Protein AF-A0A423JJH4-F1 (afdb_monomer_lite)

Structure (mmCIF, N/CA/C/O backbone):
data_AF-A0A423JJH4-F1
#
_entry.id   AF-A0A423JJH4-F1
#
loop_
_atom_site.group_PDB
_atom_site.id
_atom_site.type_symbol
_atom_site.label_atom_id
_atom_site.label_alt_id
_atom_site.label_comp_id
_atom_site.label_asym_id
_atom_site.label_entity_id
_atom_site.label_seq_id
_atom_site.pdbx_PDB_ins_code
_atom_site.Cartn_x
_atom_site.Cartn_y
_atom_site.Cartn_z
_atom_site.occupancy
_atom_site.B_iso_or_equiv
_atom_site.auth_seq_id
_atom_site.auth_comp_id
_atom_site.auth_asym_id
_atom_site.auth_atom_id
_atom_site.pdbx_PDB_model_num
ATOM 1 N N . MET A 1 1 ? 31.098 -0.748 22.410 1.00 58.66 1 MET A N 1
ATOM 2 C CA . MET A 1 1 ? 29.631 -0.820 22.252 1.00 58.66 1 MET A CA 1
ATOM 3 C C . MET A 1 1 ? 29.060 -1.412 23.535 1.00 58.66 1 MET A C 1
ATOM 5 O O . MET A 1 1 ? 29.695 -2.309 24.080 1.00 58.66 1 MET A O 1
ATOM 9 N N . SER A 1 2 ? 27.970 -0.865 24.085 1.00 84.00 2 SER A N 1
ATOM 10 C CA . SER A 1 2 ? 27.329 -1.413 25.297 1.00 84.00 2 SER A CA 1
ATOM 11 C C . SER A 1 2 ? 26.452 -2.609 24.923 1.00 84.00 2 SER A C 1
ATOM 13 O O . SER A 1 2 ? 25.753 -2.537 23.914 1.00 84.00 2 SER A O 1
ATOM 15 N N . LYS A 1 3 ? 26.434 -3.668 25.746 1.00 81.19 3 LYS A N 1
ATOM 16 C CA . LYS A 1 3 ? 25.540 -4.827 25.551 1.00 81.19 3 LYS A CA 1
ATOM 17 C C . LYS A 1 3 ? 24.064 -4.418 25.471 1.00 81.19 3 LYS A C 1
ATOM 19 O O . LYS A 1 3 ? 23.314 -5.012 24.706 1.00 81.19 3 LYS A O 1
ATOM 24 N N . ASP A 1 4 ? 23.677 -3.364 26.186 1.00 87.50 4 ASP A N 1
ATOM 25 C CA . ASP A 1 4 ? 22.302 -2.856 26.184 1.00 87.50 4 ASP A CA 1
ATOM 26 C C . ASP A 1 4 ? 21.927 -2.200 24.844 1.00 87.50 4 ASP A C 1
ATOM 28 O O . ASP A 1 4 ? 20.787 -2.296 24.395 1.00 87.50 4 ASP A O 1
ATOM 32 N N . ALA A 1 5 ? 22.893 -1.562 24.170 1.00 87.25 5 ALA A N 1
ATOM 33 C CA . ALA A 1 5 ? 22.677 -0.947 22.860 1.00 87.25 5 ALA A CA 1
ATOM 34 C C . ALA A 1 5 ? 22.497 -2.016 21.772 1.00 87.25 5 ALA A C 1
ATOM 36 O O . ALA A 1 5 ? 21.578 -1.923 20.964 1.00 87.25 5 ALA A O 1
ATOM 37 N N . GLU A 1 6 ? 23.313 -3.073 21.808 1.00 87.94 6 GLU A N 1
ATOM 38 C CA . GLU A 1 6 ? 23.193 -4.211 20.888 1.00 87.94 6 GLU A CA 1
ATOM 39 C C . GLU A 1 6 ? 21.858 -4.954 21.077 1.00 87.94 6 GLU A C 1
ATOM 41 O O . GLU A 1 6 ? 21.197 -5.310 20.101 1.00 87.94 6 GLU A O 1
ATOM 46 N N . GLN A 1 7 ? 21.413 -5.142 22.326 1.00 89.31 7 GLN A N 1
ATOM 47 C CA . GLN A 1 7 ? 20.106 -5.736 22.626 1.00 89.31 7 GLN A CA 1
ATOM 48 C C . GLN A 1 7 ? 18.944 -4.865 22.131 1.00 89.31 7 GLN A C 1
ATOM 50 O O . GLN A 1 7 ? 17.984 -5.384 21.557 1.00 89.31 7 GLN A O 1
ATOM 55 N N . LEU A 1 8 ? 19.028 -3.544 22.306 1.00 90.50 8 LEU A N 1
ATOM 56 C CA . LEU A 1 8 ? 18.008 -2.619 21.819 1.00 90.50 8 LEU A CA 1
ATOM 57 C C . LEU A 1 8 ? 17.917 -2.629 20.285 1.00 90.50 8 LEU A C 1
ATOM 59 O O . LEU A 1 8 ? 16.817 -2.698 19.737 1.00 90.50 8 LEU A O 1
ATOM 63 N N . GLU A 1 9 ? 19.052 -2.618 19.585 1.00 88.88 9 GLU A N 1
ATOM 64 C CA . GLU A 1 9 ? 19.099 -2.703 18.121 1.00 88.88 9 GLU A CA 1
ATOM 65 C C . GLU A 1 9 ? 18.473 -4.005 17.599 1.00 88.88 9 GLU A C 1
ATOM 67 O O . GLU A 1 9 ? 17.680 -3.976 16.652 1.00 88.88 9 GLU A O 1
ATOM 72 N N . GLN A 1 10 ? 18.751 -5.141 18.249 1.00 88.50 10 GLN A N 1
ATOM 73 C CA . GLN A 1 10 ? 18.148 -6.435 17.908 1.00 88.50 10 GLN A CA 1
ATOM 74 C C . GLN A 1 10 ? 16.629 -6.446 18.117 1.00 88.50 10 GLN A C 1
ATOM 76 O O . GLN A 1 10 ? 15.888 -6.959 17.269 1.00 88.50 10 GLN A O 1
ATOM 81 N N . LEU A 1 11 ? 16.143 -5.855 19.212 1.00 90.44 11 LEU A N 1
ATOM 82 C CA . LEU A 1 11 ? 14.710 -5.736 19.483 1.00 90.44 11 LEU A CA 1
ATOM 83 C C . LEU A 1 11 ? 14.011 -4.850 18.446 1.00 90.44 11 LEU A C 1
ATOM 85 O O . LEU A 1 11 ? 12.961 -5.232 17.927 1.00 90.44 11 LEU A O 1
ATOM 89 N N . ILE A 1 12 ? 14.605 -3.706 18.092 1.00 87.62 12 ILE A N 1
ATOM 90 C CA . ILE A 1 12 ? 14.072 -2.798 17.065 1.00 87.62 12 ILE A CA 1
ATOM 91 C C . ILE A 1 12 ? 14.023 -3.496 15.700 1.00 87.62 12 ILE A C 1
ATOM 93 O O . ILE A 1 12 ? 13.002 -3.436 15.008 1.00 87.62 12 ILE A O 1
ATOM 97 N N . ALA A 1 13 ? 15.093 -4.193 15.312 1.00 84.38 13 ALA A N 1
ATOM 98 C CA . ALA A 1 13 ? 15.147 -4.933 14.053 1.00 84.38 13 ALA A CA 1
ATOM 99 C C . ALA A 1 13 ? 14.087 -6.046 13.991 1.00 84.38 13 ALA A C 1
ATOM 101 O O . ALA A 1 13 ? 13.435 -6.228 12.956 1.00 84.38 13 ALA A O 1
ATOM 102 N N . SER A 1 14 ? 13.872 -6.748 15.106 1.00 87.56 14 SER A N 1
ATOM 103 C CA . SER A 1 14 ? 12.866 -7.810 15.217 1.00 87.56 14 SER A CA 1
ATOM 104 C C . SER A 1 14 ? 11.447 -7.256 15.088 1.00 87.56 14 SER A C 1
ATOM 106 O O . SER A 1 14 ? 10.668 -7.748 14.273 1.00 87.56 14 SER A O 1
ATOM 108 N N . GLN A 1 15 ? 11.128 -6.176 15.808 1.00 85.75 15 GLN A N 1
ATOM 109 C CA . GLN A 1 15 ? 9.816 -5.525 15.728 1.00 85.75 15 GLN A CA 1
ATOM 110 C C . GLN A 1 15 ? 9.532 -4.963 14.333 1.00 85.75 15 GLN A C 1
ATOM 112 O O . GLN A 1 15 ? 8.428 -5.123 13.814 1.00 85.75 15 GLN A O 1
ATOM 117 N N . ARG A 1 16 ? 10.535 -4.353 13.686 1.00 83.25 16 ARG A N 1
ATOM 118 C CA . ARG A 1 16 ? 10.408 -3.870 12.305 1.00 83.25 16 ARG A CA 1
ATOM 119 C C . ARG A 1 16 ? 10.083 -5.013 11.345 1.00 83.25 16 ARG A C 1
ATOM 121 O O . ARG A 1 16 ? 9.206 -4.868 10.501 1.00 83.25 16 ARG A O 1
ATOM 128 N N . THR A 1 17 ? 10.768 -6.145 11.494 1.00 87.75 17 THR A N 1
ATOM 129 C CA . THR A 1 17 ? 10.546 -7.333 10.657 1.00 87.75 17 THR A CA 1
ATOM 130 C C . THR A 1 17 ? 9.131 -7.882 10.833 1.00 87.75 17 THR A C 1
ATOM 132 O O . THR A 1 17 ? 8.473 -8.209 9.846 1.00 87.75 17 THR A O 1
ATOM 135 N N . GLU A 1 18 ? 8.640 -7.934 12.072 1.00 90.38 18 GLU A N 1
ATOM 136 C CA . GLU A 1 18 ? 7.286 -8.406 12.370 1.00 90.38 18 GLU A CA 1
ATOM 137 C C . GLU A 1 18 ? 6.207 -7.475 11.803 1.00 90.38 18 GLU A C 1
ATOM 139 O O . GLU A 1 18 ? 5.262 -7.937 11.161 1.00 90.38 18 GLU A O 1
ATOM 144 N N . ALA A 1 19 ? 6.379 -6.159 11.958 1.00 88.81 19 ALA A N 1
ATOM 145 C CA . ALA A 1 19 ? 5.460 -5.170 11.401 1.00 88.81 19 ALA A CA 1
ATOM 146 C C . ALA A 1 19 ? 5.381 -5.267 9.870 1.00 88.81 19 ALA A C 1
ATOM 148 O O . ALA A 1 19 ? 4.288 -5.271 9.303 1.00 88.81 19 ALA A O 1
ATOM 149 N N . THR A 1 20 ? 6.526 -5.407 9.194 1.00 91.62 20 THR A N 1
ATOM 150 C CA . THR A 1 20 ? 6.572 -5.596 7.739 1.00 91.62 20 THR A CA 1
ATOM 151 C C . THR A 1 20 ? 5.889 -6.900 7.329 1.00 91.62 20 THR A C 1
ATOM 153 O O . THR A 1 20 ? 5.081 -6.899 6.402 1.00 91.62 20 THR A O 1
ATOM 156 N N . ARG A 1 21 ? 6.140 -8.011 8.034 1.00 93.12 21 ARG A N 1
ATOM 157 C CA . ARG A 1 21 ? 5.485 -9.300 7.759 1.00 93.12 21 ARG A CA 1
ATOM 158 C C . ARG A 1 21 ? 3.964 -9.204 7.889 1.00 93.12 21 ARG A C 1
ATOM 160 O O . ARG A 1 21 ? 3.253 -9.631 6.983 1.00 93.12 21 ARG A O 1
ATOM 167 N N . SER A 1 22 ? 3.479 -8.613 8.980 1.00 93.38 22 SER A N 1
ATOM 168 C CA . SER A 1 22 ? 2.048 -8.395 9.220 1.00 93.38 22 SER A CA 1
ATOM 169 C C . SER A 1 22 ? 1.415 -7.520 8.138 1.00 93.38 22 SER A C 1
ATOM 171 O O . SER A 1 22 ? 0.327 -7.824 7.648 1.00 93.38 22 SER A O 1
ATOM 173 N N . ALA A 1 23 ? 2.121 -6.474 7.702 1.00 95.38 23 ALA A N 1
ATOM 174 C CA . ALA A 1 23 ? 1.657 -5.609 6.630 1.00 95.38 23 ALA A CA 1
ATOM 175 C C . ALA A 1 23 ? 1.465 -6.376 5.314 1.00 95.38 23 ALA A C 1
ATOM 177 O O . ALA A 1 23 ? 0.376 -6.343 4.741 1.00 95.38 23 ALA A O 1
ATOM 178 N N . TRP A 1 24 ? 2.467 -7.146 4.885 1.00 96.94 24 TRP A N 1
ATOM 179 C CA . TRP A 1 24 ? 2.383 -7.974 3.677 1.00 96.94 24 TRP A CA 1
ATOM 180 C C . TRP A 1 24 ? 1.300 -9.055 3.750 1.00 96.94 24 TRP A C 1
ATOM 182 O O . TRP A 1 24 ? 0.614 -9.311 2.755 1.00 96.94 24 TRP A O 1
ATOM 192 N N . ALA A 1 25 ? 1.124 -9.670 4.922 1.00 96.19 25 ALA A N 1
ATOM 193 C CA . ALA A 1 25 ? 0.088 -10.671 5.154 1.00 96.19 25 ALA A CA 1
ATOM 194 C C . ALA A 1 25 ? -1.328 -10.079 5.068 1.00 96.19 25 ALA A C 1
ATOM 196 O O . ALA A 1 25 ? -2.247 -10.767 4.635 1.00 96.19 25 ALA A O 1
ATOM 197 N N . SER A 1 26 ? -1.500 -8.802 5.428 1.00 94.69 26 SER A N 1
ATOM 198 C CA . SER A 1 26 ? -2.803 -8.122 5.392 1.00 94.69 26 SER A CA 1
ATOM 199 C C . SER A 1 26 ? -3.264 -7.687 3.996 1.00 94.69 26 SER A C 1
ATOM 201 O O . SER A 1 26 ? -4.428 -7.329 3.829 1.00 94.69 26 SER A O 1
ATOM 203 N N . LEU A 1 27 ? -2.376 -7.705 2.995 1.00 96.75 27 LEU A N 1
ATOM 204 C CA . LEU A 1 27 ? -2.729 -7.330 1.627 1.00 96.75 27 LEU A CA 1
ATOM 205 C C . LEU A 1 27 ? -3.490 -8.465 0.921 1.00 96.75 27 LEU A C 1
ATOM 207 O O . LEU A 1 27 ? -3.008 -9.603 0.949 1.00 96.75 27 LEU A O 1
ATOM 211 N N . PRO A 1 28 ? -4.607 -8.161 0.233 1.00 97.00 28 PRO A N 1
ATOM 212 C CA . PRO A 1 28 ? -5.205 -9.046 -0.765 1.00 97.00 28 PRO A CA 1
ATOM 213 C C . PRO A 1 28 ? -4.190 -9.462 -1.839 1.00 97.00 28 PRO A C 1
ATOM 215 O O . PRO A 1 28 ? -3.259 -8.709 -2.127 1.00 97.00 28 PRO A O 1
ATOM 218 N N . ASP A 1 29 ? -4.351 -10.646 -2.436 1.00 97.38 29 ASP A N 1
ATOM 219 C CA . ASP A 1 29 ? -3.347 -11.212 -3.352 1.00 97.38 29 ASP A CA 1
ATOM 220 C C . ASP A 1 29 ? -3.129 -10.368 -4.620 1.00 97.38 29 ASP A C 1
ATOM 222 O O . ASP A 1 29 ? -1.994 -10.222 -5.074 1.00 97.38 29 ASP A O 1
ATOM 226 N N . ASP A 1 30 ? -4.188 -9.762 -5.159 1.00 95.75 30 ASP A N 1
ATOM 227 C CA . ASP A 1 30 ? -4.130 -8.847 -6.302 1.00 95.75 30 ASP A CA 1
ATOM 228 C C . ASP A 1 30 ? -3.332 -7.577 -5.969 1.00 95.75 30 ASP A C 1
ATOM 230 O O . ASP A 1 30 ? -2.407 -7.206 -6.694 1.00 95.75 30 ASP A O 1
ATOM 234 N N . VAL A 1 31 ? -3.613 -6.957 -4.822 1.00 98.00 31 VAL A N 1
ATOM 235 C CA . VAL A 1 31 ? -2.864 -5.798 -4.317 1.00 98.00 31 VAL A CA 1
ATOM 236 C C . VAL A 1 31 ? -1.413 -6.182 -4.036 1.00 98.00 31 VAL A C 1
ATOM 238 O O . VAL A 1 31 ? -0.494 -5.469 -4.435 1.00 98.00 31 VAL A O 1
ATOM 241 N N . ARG A 1 32 ? -1.186 -7.328 -3.386 1.00 97.94 32 ARG A N 1
ATOM 242 C CA . ARG A 1 32 ? 0.150 -7.835 -3.061 1.00 97.94 32 ARG A CA 1
ATOM 243 C C . ARG A 1 32 ? 0.995 -7.999 -4.323 1.00 97.94 32 ARG A C 1
ATOM 245 O O . ARG A 1 32 ? 2.139 -7.550 -4.325 1.00 97.94 32 ARG A O 1
ATOM 252 N N . ALA A 1 33 ? 0.440 -8.586 -5.383 1.00 97.44 33 ALA A N 1
ATOM 253 C CA . ALA A 1 33 ? 1.137 -8.770 -6.652 1.00 97.44 33 ALA A CA 1
ATOM 254 C C . ALA A 1 33 ? 1.552 -7.431 -7.287 1.00 97.44 33 ALA A C 1
ATOM 256 O O . ALA A 1 33 ? 2.660 -7.312 -7.810 1.00 97.44 33 ALA A O 1
ATOM 257 N N . LEU A 1 34 ? 0.706 -6.400 -7.199 1.00 97.56 34 LEU A N 1
ATOM 258 C CA . LEU A 1 34 ? 1.046 -5.060 -7.686 1.00 97.56 34 LEU A CA 1
ATOM 259 C C . LEU A 1 34 ? 2.141 -4.399 -6.842 1.00 97.56 34 LEU A C 1
ATOM 261 O O . LEU A 1 34 ? 3.095 -3.859 -7.394 1.00 97.56 34 LEU A O 1
ATOM 265 N N . VAL A 1 35 ? 2.054 -4.487 -5.512 1.00 97.38 35 VAL A N 1
ATOM 266 C CA . VAL A 1 35 ? 3.076 -3.931 -4.609 1.00 97.38 35 VAL A CA 1
ATOM 267 C C . VAL A 1 35 ? 4.427 -4.641 -4.791 1.00 97.38 35 VAL A C 1
ATOM 269 O O . VAL A 1 35 ? 5.469 -4.004 -4.683 1.00 97.38 35 VAL A O 1
ATOM 272 N N . GLN A 1 36 ? 4.439 -5.934 -5.134 1.00 96.88 36 GLN A N 1
ATOM 273 C CA . GLN A 1 36 ? 5.663 -6.693 -5.436 1.00 96.88 36 GLN A CA 1
ATOM 274 C C . GLN A 1 36 ? 6.383 -6.251 -6.718 1.00 96.88 36 GLN A C 1
ATOM 276 O O . GLN A 1 36 ? 7.571 -6.534 -6.857 1.00 96.88 36 GLN A O 1
ATOM 281 N N . ARG A 1 37 ? 5.704 -5.560 -7.645 1.00 95.19 37 ARG A N 1
ATOM 282 C CA . ARG A 1 37 ? 6.342 -4.988 -8.848 1.00 95.19 37 ARG A CA 1
ATOM 283 C C . ARG A 1 37 ? 7.207 -3.767 -8.525 1.00 95.19 37 ARG A C 1
ATOM 285 O O . ARG A 1 37 ? 8.033 -3.376 -9.344 1.00 95.19 37 ARG A O 1
ATOM 292 N N . LEU A 1 38 ? 7.013 -3.174 -7.348 1.00 95.88 38 LEU A N 1
ATOM 293 C CA . LEU A 1 38 ? 7.733 -1.988 -6.911 1.00 95.88 38 LEU A CA 1
ATOM 294 C C . LEU A 1 38 ? 9.157 -2.316 -6.460 1.00 95.88 38 LEU A C 1
ATOM 296 O O . LEU A 1 38 ? 9.477 -3.429 -6.040 1.00 95.88 38 LEU A O 1
ATOM 300 N N . SER A 1 39 ? 10.005 -1.293 -6.442 1.00 95.12 39 SER A N 1
ATOM 301 C CA . SER A 1 39 ? 11.296 -1.352 -5.760 1.00 95.12 39 SER A CA 1
ATOM 302 C C . SER A 1 39 ? 11.106 -1.727 -4.286 1.00 95.12 39 SER A C 1
ATOM 304 O O . SER A 1 39 ? 10.182 -1.245 -3.631 1.00 95.12 39 SER A O 1
ATOM 306 N N . ALA A 1 40 ? 12.006 -2.548 -3.730 1.00 91.62 40 ALA A N 1
ATOM 307 C CA . ALA A 1 40 ? 11.859 -3.112 -2.380 1.00 91.62 40 ALA A CA 1
ATOM 308 C C . ALA A 1 40 ? 11.533 -2.054 -1.308 1.00 91.62 40 ALA A C 1
ATOM 310 O O . ALA A 1 40 ? 10.620 -2.226 -0.503 1.00 91.62 40 ALA A O 1
ATOM 311 N N . ARG A 1 41 ? 12.215 -0.901 -1.357 1.00 90.06 41 ARG A N 1
ATOM 312 C CA . ARG A 1 41 ? 11.973 0.216 -0.433 1.00 90.06 41 ARG A CA 1
ATOM 313 C C . ARG A 1 41 ? 10.563 0.799 -0.568 1.00 90.06 41 ARG A C 1
ATOM 315 O O . ARG A 1 41 ? 9.952 1.151 0.443 1.00 90.06 41 ARG A O 1
ATOM 322 N N . CYS A 1 42 ? 10.063 0.941 -1.794 1.00 94.31 42 CYS A N 1
ATOM 323 C CA . CYS A 1 42 ? 8.723 1.460 -2.054 1.00 94.31 42 CYS A CA 1
ATOM 324 C C . CYS A 1 42 ? 7.657 0.426 -1.681 1.00 94.31 42 CYS A C 1
ATOM 326 O O . CYS A 1 42 ? 6.684 0.779 -1.021 1.00 94.31 42 CYS A O 1
ATOM 328 N N . ALA A 1 43 ? 7.886 -0.844 -2.022 1.00 96.19 43 ALA A N 1
ATOM 329 C CA . ALA A 1 43 ? 7.017 -1.965 -1.695 1.00 96.19 43 ALA A CA 1
ATOM 330 C C . ALA A 1 43 ? 6.786 -2.087 -0.180 1.00 96.19 43 ALA A C 1
ATOM 332 O O . ALA A 1 43 ? 5.645 -2.087 0.276 1.00 96.19 43 ALA A O 1
ATOM 333 N N . GLU A 1 44 ? 7.862 -2.113 0.615 1.00 95.50 44 GLU A N 1
ATOM 334 C CA . GLU A 1 44 ? 7.772 -2.195 2.078 1.00 95.50 44 GLU A CA 1
ATOM 335 C C . GLU A 1 44 ? 7.057 -0.984 2.682 1.00 95.50 44 GLU A C 1
ATOM 337 O O . GLU A 1 44 ? 6.189 -1.135 3.544 1.00 95.50 44 GLU A O 1
ATOM 342 N N . SER A 1 45 ? 7.398 0.221 2.219 1.00 95.12 45 SER A N 1
ATOM 343 C CA . SER A 1 45 ? 6.808 1.454 2.747 1.00 95.12 45 SER A CA 1
ATOM 344 C C . SER A 1 45 ? 5.318 1.553 2.414 1.00 95.12 45 SER A C 1
ATOM 346 O O . SER A 1 45 ? 4.521 1.907 3.282 1.00 95.12 45 SER A O 1
ATOM 348 N N . LEU A 1 46 ? 4.929 1.194 1.187 1.00 97.44 46 LEU A N 1
ATOM 349 C CA . LEU A 1 46 ? 3.532 1.180 0.766 1.00 97.44 46 LEU A CA 1
ATOM 350 C C . LEU A 1 46 ? 2.738 0.101 1.509 1.00 97.44 46 LEU A C 1
ATOM 352 O O . LEU A 1 46 ? 1.660 0.399 2.014 1.00 97.44 46 LEU A O 1
ATOM 356 N N . ALA A 1 47 ? 3.273 -1.117 1.648 1.00 97.81 47 ALA A N 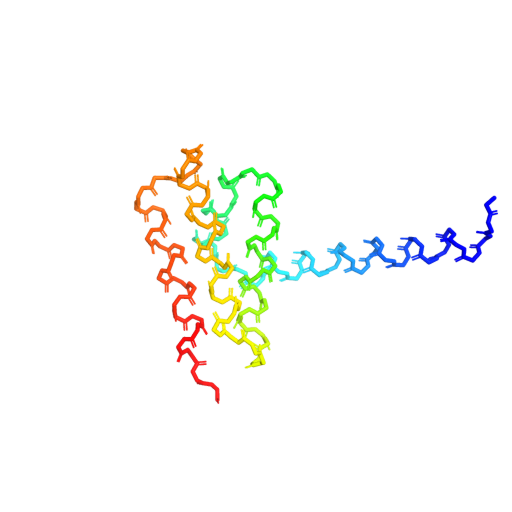1
ATOM 357 C CA . ALA A 1 47 ? 2.625 -2.177 2.419 1.00 97.81 47 ALA A CA 1
ATOM 358 C C . ALA A 1 47 ? 2.358 -1.735 3.868 1.00 97.81 47 ALA A C 1
ATOM 360 O O . ALA A 1 47 ? 1.253 -1.923 4.379 1.00 97.81 47 ALA A O 1
ATOM 361 N N . LEU A 1 48 ? 3.337 -1.093 4.515 1.00 96.38 48 LEU A N 1
ATOM 362 C CA . LEU A 1 48 ? 3.190 -0.570 5.875 1.00 96.38 48 LEU A CA 1
ATOM 363 C C . LEU A 1 48 ? 2.121 0.524 5.975 1.00 96.38 48 LEU A C 1
ATOM 365 O O . LEU A 1 48 ? 1.333 0.509 6.920 1.00 96.38 48 LEU A O 1
ATOM 369 N N . GLU A 1 49 ? 2.077 1.478 5.043 1.00 96.88 49 GLU A N 1
ATOM 370 C CA . GLU A 1 49 ? 1.055 2.530 5.085 1.00 96.88 49 GLU A CA 1
ATOM 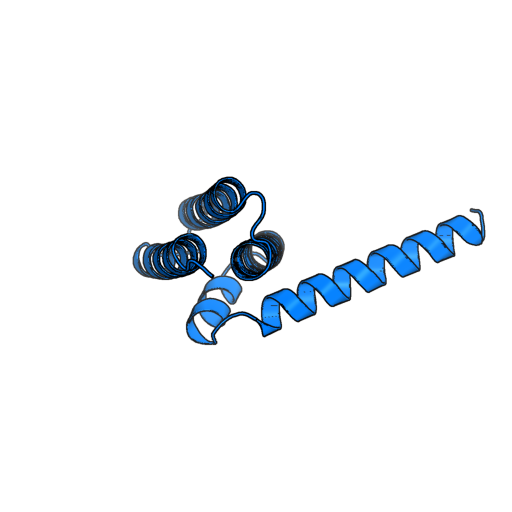371 C C . GLU A 1 49 ? -0.344 2.009 4.749 1.00 96.88 49 GLU A C 1
ATOM 373 O O . GLU A 1 49 ? -1.292 2.428 5.405 1.00 96.88 49 GLU A O 1
ATOM 378 N N . LEU A 1 50 ? -0.481 1.050 3.828 1.00 96.56 50 LEU A N 1
ATOM 379 C CA . LEU A 1 50 ? -1.755 0.373 3.559 1.00 96.56 50 LEU A CA 1
ATOM 380 C C . LEU A 1 50 ? -2.246 -0.398 4.786 1.00 96.56 50 LEU A C 1
ATOM 382 O O . LEU A 1 50 ? -3.418 -0.309 5.146 1.00 96.56 50 LEU A O 1
ATOM 386 N N . HIS A 1 51 ? -1.346 -1.111 5.465 1.00 95.88 51 HIS A N 1
ATOM 387 C CA . HIS A 1 51 ? -1.674 -1.805 6.705 1.00 95.88 51 HIS A CA 1
ATOM 388 C C . HIS A 1 51 ? -2.148 -0.828 7.782 1.00 95.88 51 HIS A C 1
ATOM 390 O O . HIS A 1 51 ? -3.195 -1.044 8.383 1.00 95.88 51 HIS A O 1
ATOM 396 N N . ARG A 1 52 ? -1.418 0.274 7.991 1.00 93.69 52 ARG A N 1
ATOM 397 C CA . ARG A 1 52 ? -1.811 1.314 8.952 1.00 93.69 52 ARG A CA 1
ATOM 398 C C . ARG A 1 52 ? -3.121 1.981 8.565 1.00 93.69 52 ARG A C 1
ATOM 400 O O . ARG A 1 52 ? -3.945 2.198 9.431 1.00 93.69 52 ARG A O 1
ATOM 407 N N . LEU A 1 53 ? -3.360 2.257 7.287 1.00 94.56 53 LEU A N 1
ATOM 408 C CA . LEU A 1 53 ? -4.638 2.805 6.833 1.00 94.56 53 LEU A CA 1
ATOM 409 C C . LEU A 1 53 ? -5.809 1.848 7.125 1.00 94.56 53 LEU A C 1
ATOM 411 O O . LEU A 1 53 ? -6.918 2.297 7.417 1.00 94.56 53 LEU A O 1
ATOM 415 N N . ALA A 1 54 ? -5.559 0.536 7.074 1.00 92.88 54 ALA A N 1
ATOM 416 C CA . ALA A 1 54 ? -6.548 -0.495 7.372 1.00 92.88 54 ALA A CA 1
ATOM 417 C C . ALA A 1 54 ? -6.784 -0.725 8.878 1.00 92.88 54 ALA A C 1
ATOM 419 O O . ALA A 1 54 ? -7.880 -1.148 9.256 1.00 92.88 54 ALA A O 1
ATOM 420 N N . THR A 1 55 ? -5.776 -0.504 9.728 1.00 90.56 55 THR A N 1
ATOM 421 C CA . THR A 1 55 ? -5.814 -0.874 11.157 1.00 90.56 55 THR A CA 1
ATOM 422 C C . THR A 1 55 ? -5.839 0.307 12.121 1.00 90.56 55 THR A C 1
ATOM 424 O O . THR A 1 55 ? -6.409 0.174 13.202 1.00 90.56 55 THR A O 1
ATOM 427 N N . ASP A 1 56 ? -5.270 1.446 11.740 1.00 84.69 56 ASP A N 1
ATOM 428 C CA . ASP A 1 56 ? -5.206 2.668 12.534 1.00 84.69 56 ASP A CA 1
ATOM 429 C C . ASP A 1 56 ? -6.331 3.620 12.115 1.00 84.69 56 ASP A C 1
ATOM 431 O O . ASP A 1 56 ? -6.421 4.075 10.969 1.00 84.69 56 ASP A O 1
ATOM 435 N N . THR A 1 57 ? -7.242 3.888 13.045 1.00 77.38 57 THR A N 1
ATOM 436 C CA . THR A 1 57 ? -8.341 4.833 12.824 1.00 77.38 57 THR A CA 1
ATOM 437 C C . THR A 1 57 ? -7.903 6.280 13.014 1.00 77.38 57 THR A C 1
ATOM 439 O O . THR A 1 57 ? -8.574 7.187 12.516 1.00 77.38 57 THR A O 1
ATOM 442 N N . GLU A 1 58 ? -6.783 6.511 13.697 1.00 81.88 58 GLU A N 1
ATOM 443 C CA . GLU A 1 58 ? -6.202 7.833 13.860 1.00 81.88 58 GLU A CA 1
ATOM 444 C C . GLU A 1 58 ? -5.398 8.199 12.598 1.00 81.88 58 GLU A C 1
ATOM 446 O O . GLU A 1 58 ? -4.787 7.369 11.931 1.00 81.88 58 GLU A O 1
ATOM 451 N N . GLU A 1 59 ? -5.443 9.469 12.196 1.00 88.62 59 GLU A N 1
ATOM 452 C CA . GLU A 1 59 ? -4.709 9.981 11.028 1.00 88.62 59 GLU A CA 1
ATOM 453 C C . GLU A 1 59 ? -5.032 9.347 9.651 1.00 88.62 59 GLU A C 1
ATOM 455 O O . GLU A 1 59 ? -4.239 9.507 8.719 1.00 88.62 59 GLU A O 1
ATOM 460 N N . ARG A 1 60 ? -6.178 8.680 9.451 1.00 89.69 60 ARG A N 1
ATOM 461 C CA . ARG A 1 60 ? -6.526 8.009 8.171 1.00 89.69 60 ARG A CA 1
ATOM 462 C C . ARG A 1 60 ? -6.279 8.856 6.920 1.00 89.69 60 ARG A C 1
ATOM 464 O O . ARG A 1 60 ? -5.604 8.394 6.006 1.00 89.69 60 ARG A O 1
ATOM 471 N N . ALA A 1 61 ? -6.718 10.116 6.907 1.00 91.44 61 ALA A N 1
ATOM 472 C CA . ALA A 1 61 ? -6.484 11.027 5.781 1.00 91.44 61 ALA A CA 1
ATOM 473 C C . ALA A 1 61 ? -4.983 11.239 5.490 1.00 91.44 61 ALA A C 1
ATOM 475 O O . ALA A 1 61 ? -4.552 11.248 4.337 1.00 91.44 61 ALA A O 1
ATOM 476 N N . ARG A 1 62 ? -4.152 11.344 6.538 1.00 93.94 62 ARG A N 1
ATOM 477 C CA . ARG A 1 62 ? -2.690 11.452 6.410 1.00 93.94 62 ARG A CA 1
ATOM 478 C C . ARG A 1 62 ? -2.088 10.161 5.859 1.00 93.94 62 ARG A C 1
ATOM 480 O O . ARG A 1 62 ? -1.186 10.222 5.026 1.00 93.94 62 ARG A O 1
ATOM 487 N N . ARG A 1 63 ? -2.554 8.998 6.326 1.00 95.25 63 ARG A N 1
ATOM 488 C CA . ARG A 1 63 ? -2.090 7.678 5.860 1.00 95.25 63 ARG A CA 1
ATOM 489 C C . ARG A 1 63 ? -2.456 7.442 4.402 1.00 95.25 63 ARG A C 1
ATOM 491 O O . ARG A 1 63 ? -1.600 7.029 3.623 1.00 95.25 63 ARG A O 1
ATOM 498 N N . TYR A 1 64 ? -3.676 7.802 4.020 1.00 96.19 64 TYR A N 1
ATOM 499 C CA . TYR A 1 64 ? -4.124 7.793 2.635 1.00 96.19 64 TYR A CA 1
ATOM 500 C C . TYR A 1 64 ? -3.236 8.679 1.752 1.00 96.19 64 TYR A C 1
ATOM 502 O O . TYR A 1 64 ? -2.691 8.195 0.762 1.00 96.19 64 TYR A O 1
ATOM 510 N N . GLY A 1 65 ? -2.972 9.925 2.166 1.00 96.88 65 GLY A N 1
ATOM 511 C CA . GLY A 1 65 ? -2.076 10.825 1.433 1.00 96.88 65 GLY A CA 1
ATOM 512 C C . GLY A 1 65 ? -0.661 10.262 1.238 1.00 96.88 65 GLY A C 1
ATOM 513 O O . GLY A 1 65 ? -0.058 10.455 0.185 1.00 96.88 65 GLY A O 1
ATOM 514 N N . ARG A 1 66 ? -0.127 9.496 2.202 1.00 97.25 66 ARG A N 1
ATOM 515 C CA . ARG A 1 66 ? 1.150 8.785 2.001 1.00 97.25 66 ARG A CA 1
ATOM 516 C C . ARG A 1 66 ? 1.048 7.647 0.997 1.00 97.25 66 ARG A C 1
ATOM 518 O O . ARG A 1 66 ? 1.967 7.486 0.201 1.00 97.25 66 ARG A O 1
ATOM 525 N N . CYS A 1 67 ? -0.019 6.847 1.059 1.00 97.31 67 CYS A N 1
ATOM 526 C CA . CYS A 1 67 ? -0.241 5.766 0.098 1.00 97.31 67 CYS A CA 1
ATOM 527 C C . CYS A 1 67 ? -0.269 6.337 -1.321 1.00 97.31 67 CYS A C 1
ATOM 529 O O . CYS A 1 67 ? 0.470 5.865 -2.182 1.00 97.31 67 CYS A O 1
ATOM 531 N N . GLN A 1 68 ? -1.031 7.416 -1.520 1.00 97.88 68 GLN A N 1
ATOM 532 C CA . GLN A 1 68 ? -1.077 8.152 -2.777 1.00 97.88 68 GLN A CA 1
ATOM 533 C C . GLN A 1 68 ? 0.320 8.620 -3.208 1.00 97.88 68 GLN A C 1
ATOM 535 O O . GLN A 1 68 ? 0.744 8.308 -4.316 1.00 97.88 68 GLN A O 1
ATOM 540 N N . GLY A 1 69 ? 1.084 9.262 -2.318 1.00 96.88 69 GLY A N 1
ATOM 541 C CA . GLY A 1 69 ? 2.443 9.715 -2.632 1.00 96.88 69 GLY A CA 1
ATOM 542 C C . GLY A 1 69 ? 3.397 8.586 -3.049 1.00 96.88 69 GLY A C 1
ATOM 543 O O . GLY A 1 69 ? 4.194 8.765 -3.968 1.00 96.88 69 GLY A O 1
ATOM 544 N N . PHE A 1 70 ? 3.312 7.404 -2.427 1.00 97.19 70 PHE A N 1
ATOM 545 C CA . PHE A 1 70 ? 4.104 6.243 -2.851 1.00 97.19 70 PHE A CA 1
ATOM 546 C C . PHE A 1 70 ? 3.686 5.722 -4.228 1.00 97.19 70 PHE A C 1
ATOM 548 O O . PHE A 1 70 ? 4.558 5.417 -5.041 1.00 97.19 70 PHE A O 1
ATOM 555 N N . ILE A 1 71 ? 2.382 5.645 -4.499 1.00 97.62 71 ILE A N 1
ATOM 556 C CA . ILE A 1 71 ? 1.846 5.166 -5.781 1.00 97.62 71 ILE A CA 1
ATOM 557 C C . ILE A 1 71 ? 2.209 6.132 -6.916 1.00 97.62 71 ILE A C 1
ATOM 559 O O . ILE A 1 71 ? 2.680 5.703 -7.970 1.00 97.62 71 ILE A O 1
ATOM 563 N N . GLU A 1 72 ? 2.072 7.438 -6.692 1.00 96.31 72 GLU A N 1
ATOM 564 C CA . GLU A 1 72 ? 2.483 8.472 -7.646 1.00 96.31 72 GLU A CA 1
ATOM 565 C C . GLU A 1 72 ? 3.990 8.422 -7.898 1.00 96.31 72 GLU A C 1
ATOM 567 O O . GLU A 1 72 ? 4.437 8.448 -9.043 1.00 96.31 72 GLU A O 1
ATOM 572 N N . ALA A 1 73 ? 4.801 8.298 -6.845 1.00 95.06 73 ALA A N 1
ATOM 573 C CA . ALA A 1 73 ? 6.248 8.203 -6.993 1.00 95.06 73 ALA A CA 1
ATOM 574 C C . ALA A 1 73 ? 6.678 6.924 -7.731 1.00 95.06 73 ALA A C 1
ATOM 576 O O . ALA A 1 73 ? 7.645 6.965 -8.486 1.00 95.06 73 ALA A O 1
ATOM 577 N N . ALA A 1 74 ? 5.986 5.802 -7.525 1.00 95.75 74 ALA A N 1
ATOM 578 C CA . ALA A 1 74 ? 6.210 4.567 -8.274 1.00 95.75 74 ALA A CA 1
ATOM 579 C C . ALA A 1 74 ? 5.812 4.704 -9.751 1.00 95.75 74 ALA A C 1
ATOM 581 O O . ALA A 1 74 ? 6.545 4.243 -10.623 1.00 95.75 74 ALA A O 1
ATOM 582 N N . SER A 1 75 ? 4.706 5.398 -10.033 1.00 94.50 75 SER A N 1
ATOM 583 C CA . SER A 1 75 ? 4.252 5.681 -11.401 1.00 94.50 75 SER A CA 1
ATOM 584 C C . SER A 1 75 ? 5.259 6.555 -12.156 1.00 94.50 75 SER A C 1
ATOM 586 O O . SER A 1 75 ? 5.616 6.247 -13.283 1.00 94.50 75 SER A O 1
ATOM 588 N N . HIS A 1 76 ? 5.810 7.593 -11.513 1.00 94.50 76 HIS A N 1
ATOM 589 C CA . HIS A 1 76 ? 6.860 8.438 -12.104 1.00 94.50 76 HIS A CA 1
ATOM 590 C C . HIS A 1 76 ? 8.190 7.712 -12.360 1.00 94.50 76 HIS A C 1
ATOM 592 O O . HIS A 1 76 ? 9.039 8.234 -13.078 1.00 94.50 76 HIS A O 1
ATOM 598 N N . ARG A 1 77 ? 8.404 6.550 -11.734 1.00 94.69 77 ARG A N 1
ATOM 599 C CA . ARG A 1 77 ? 9.588 5.701 -11.938 1.00 94.69 77 ARG A CA 1
ATOM 600 C C . ARG A 1 77 ? 9.306 4.516 -12.865 1.00 94.69 77 ARG A C 1
ATOM 602 O O . ARG A 1 77 ? 10.120 3.599 -12.910 1.00 94.69 77 ARG A O 1
ATOM 609 N N . ASP A 1 78 ? 8.155 4.512 -13.539 1.00 93.56 78 ASP A N 1
ATOM 610 C CA . ASP A 1 78 ? 7.693 3.434 -14.418 1.00 93.56 78 ASP A CA 1
ATOM 611 C C . ASP A 1 78 ? 7.617 2.051 -13.728 1.00 93.56 78 ASP A C 1
ATOM 613 O O . ASP A 1 78 ? 7.620 1.008 -14.380 1.00 93.56 78 ASP A O 1
ATOM 617 N N . GLU A 1 79 ? 7.520 2.015 -12.391 1.00 94.69 79 GLU A N 1
ATOM 618 C CA . GLU A 1 79 ? 7.329 0.772 -11.624 1.00 94.69 79 GLU A CA 1
ATOM 619 C C . GLU A 1 79 ? 5.873 0.275 -11.723 1.00 94.69 79 GLU A C 1
ATOM 621 O O . GLU A 1 79 ? 5.590 -0.919 -11.582 1.00 94.69 79 GLU A O 1
ATOM 626 N N . LEU A 1 80 ? 4.943 1.199 -11.984 1.00 95.25 80 LEU A N 1
ATOM 627 C CA . LEU A 1 80 ? 3.521 0.943 -12.190 1.00 95.25 80 LEU A CA 1
ATOM 628 C C . LEU A 1 80 ? 3.067 1.577 -13.497 1.00 95.25 80 LEU A C 1
ATOM 630 O O . LEU A 1 80 ? 3.304 2.757 -13.744 1.00 95.25 80 LEU A O 1
ATOM 634 N N . ASP A 1 81 ? 2.336 0.802 -14.290 1.00 96.31 81 ASP A N 1
ATOM 635 C CA . ASP A 1 81 ? 1.490 1.369 -15.3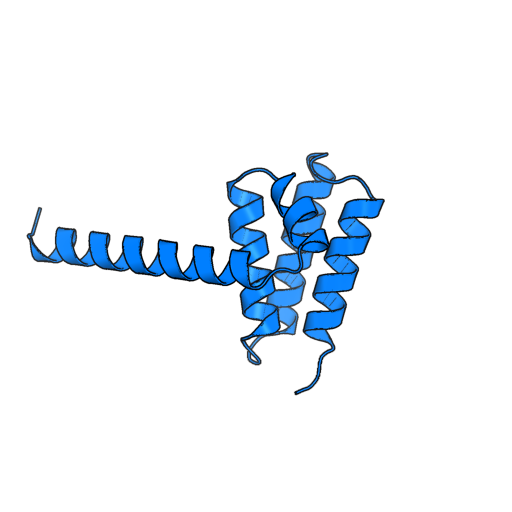30 1.00 96.31 81 ASP A CA 1
ATOM 636 C C . ASP A 1 81 ? 0.258 2.056 -14.708 1.00 96.31 81 ASP A C 1
ATOM 638 O O . ASP A 1 81 ? -0.090 1.843 -13.542 1.00 96.31 81 ASP A O 1
ATOM 642 N N . TYR A 1 82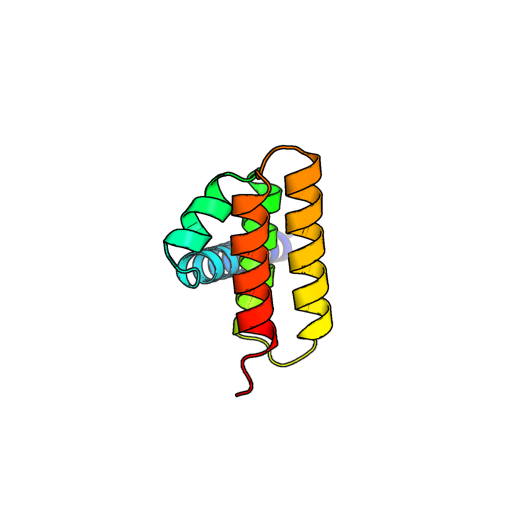 ? -0.422 2.883 -15.506 1.00 95.31 82 TYR A N 1
ATOM 643 C CA . TYR A 1 82 ? -1.604 3.630 -15.068 1.00 95.31 82 TYR A CA 1
ATOM 644 C C . TYR A 1 82 ? -2.690 2.722 -14.471 1.00 95.31 82 TYR A C 1
ATOM 646 O O . TYR A 1 82 ? -3.277 3.051 -13.441 1.00 95.31 82 TYR A O 1
ATOM 654 N N . SER A 1 83 ? -2.928 1.554 -15.076 1.00 96.94 83 SER A N 1
ATOM 655 C CA . SER A 1 83 ? -3.954 0.622 -14.604 1.00 96.94 83 SER A CA 1
ATOM 656 C C . SER A 1 83 ? -3.611 0.074 -13.219 1.00 96.94 83 SER A C 1
ATOM 658 O O . SER A 1 83 ? -4.478 0.012 -12.349 1.00 96.94 83 SER A O 1
ATOM 660 N N . ALA A 1 84 ? -2.354 -0.307 -12.994 1.00 97.31 84 ALA A N 1
ATOM 661 C CA . ALA A 1 84 ? -1.871 -0.783 -11.706 1.00 97.31 84 ALA A CA 1
ATOM 662 C C . ALA A 1 84 ? -1.933 0.315 -10.632 1.00 97.31 84 ALA A C 1
ATOM 664 O O . ALA A 1 84 ? -2.342 0.048 -9.500 1.00 97.31 84 ALA A O 1
ATOM 665 N N . ALA A 1 85 ? -1.585 1.554 -10.991 1.00 97.44 85 ALA A N 1
ATOM 666 C CA . ALA A 1 85 ? -1.699 2.702 -10.098 1.00 97.44 85 ALA A CA 1
ATOM 667 C C . ALA A 1 85 ? -3.157 2.952 -9.673 1.00 97.44 85 ALA A C 1
ATOM 669 O O . ALA A 1 85 ? -3.419 3.115 -8.482 1.00 97.44 85 ALA A O 1
ATOM 670 N N . CYS A 1 86 ? -4.112 2.899 -10.609 1.00 97.75 86 CYS A N 1
ATOM 671 C CA . CYS A 1 86 ? -5.540 3.032 -10.306 1.00 97.75 86 CYS A CA 1
ATOM 672 C C . CYS A 1 86 ? -6.037 1.951 -9.341 1.00 97.75 86 CYS A C 1
ATOM 674 O O . CYS A 1 86 ? -6.701 2.280 -8.366 1.00 97.75 86 CYS A O 1
ATOM 676 N N . VAL A 1 87 ? -5.668 0.682 -9.547 1.00 97.81 87 VAL A N 1
ATOM 677 C CA . VAL A 1 87 ? -6.080 -0.411 -8.645 1.00 97.81 87 VAL A CA 1
ATOM 678 C C . VAL A 1 87 ? -5.569 -0.184 -7.218 1.00 97.81 87 VAL A C 1
ATOM 680 O O . VAL A 1 87 ? -6.307 -0.387 -6.250 1.00 97.81 87 VAL A O 1
ATOM 683 N N . LEU A 1 88 ? -4.316 0.258 -7.070 1.00 98.06 88 LEU A N 1
ATOM 684 C CA . LEU A 1 88 ? -3.736 0.551 -5.759 1.00 98.06 88 LEU A CA 1
ATOM 685 C C . LEU A 1 88 ? -4.393 1.766 -5.091 1.00 98.06 88 LEU A C 1
ATOM 687 O O . LEU A 1 88 ? -4.650 1.722 -3.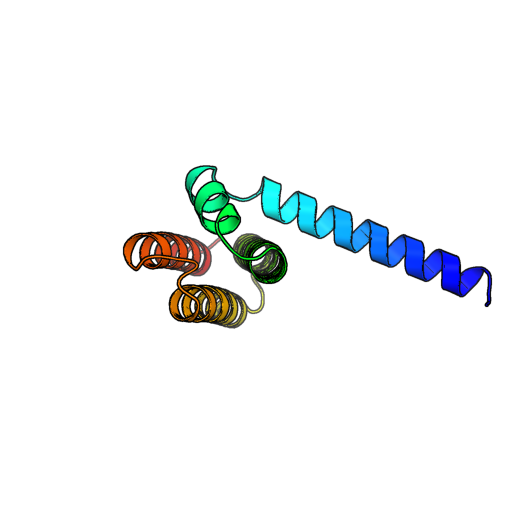886 1.00 98.06 88 LEU A O 1
ATOM 691 N N . LEU A 1 89 ? -4.695 2.819 -5.857 1.00 98.06 89 LEU A N 1
ATOM 692 C CA . LEU A 1 89 ? -5.416 3.991 -5.354 1.00 98.06 89 LEU A CA 1
ATOM 693 C C . LEU A 1 89 ? -6.834 3.617 -4.922 1.00 98.06 89 LEU A C 1
ATOM 695 O O . LEU A 1 89 ? -7.204 3.909 -3.791 1.00 98.06 89 LEU A O 1
ATOM 699 N N . ASP A 1 90 ? -7.579 2.878 -5.742 1.00 97.94 90 ASP A N 1
ATOM 700 C CA . ASP A 1 90 ? -8.931 2.415 -5.416 1.00 97.94 90 ASP A CA 1
ATOM 701 C C . ASP A 1 90 ? -8.950 1.536 -4.161 1.00 97.94 90 ASP A C 1
ATOM 703 O O . ASP A 1 90 ? -9.872 1.603 -3.342 1.00 97.94 90 ASP A O 1
ATOM 707 N N . TYR A 1 91 ? -7.935 0.687 -3.977 1.00 97.88 91 TYR A N 1
ATOM 708 C CA . TYR A 1 91 ? -7.782 -0.072 -2.740 1.00 97.88 91 TYR A CA 1
ATOM 709 C C . TYR A 1 91 ? -7.538 0.846 -1.535 1.00 97.88 91 TYR A C 1
ATOM 711 O O . TYR A 1 91 ? -8.242 0.725 -0.531 1.00 97.88 91 TYR A O 1
ATOM 719 N N . ALA A 1 92 ? -6.608 1.800 -1.638 1.00 96.75 92 ALA A N 1
ATOM 720 C CA . ALA A 1 92 ? -6.338 2.761 -0.571 1.00 96.75 92 ALA A CA 1
ATOM 721 C C . ALA A 1 92 ? -7.572 3.621 -0.237 1.00 96.75 92 ALA A C 1
ATOM 723 O O . ALA A 1 92 ? -7.882 3.815 0.937 1.00 96.75 92 ALA A O 1
ATOM 724 N N . THR A 1 93 ? -8.324 4.081 -1.237 1.00 96.44 93 THR A N 1
ATOM 725 C CA . THR A 1 93 ? -9.558 4.855 -1.046 1.00 96.44 93 THR A CA 1
ATOM 726 C C . THR A 1 93 ? -10.629 4.024 -0.345 1.00 96.44 93 THR A C 1
ATOM 728 O O . THR A 1 93 ? -11.261 4.503 0.592 1.00 96.44 93 THR A O 1
ATOM 731 N N . ARG A 1 94 ? -10.811 2.749 -0.717 1.00 95.56 94 ARG A N 1
ATOM 732 C CA . ARG A 1 94 ? -11.731 1.851 0.006 1.00 95.56 94 ARG A CA 1
ATOM 733 C C . ARG A 1 94 ? -11.332 1.688 1.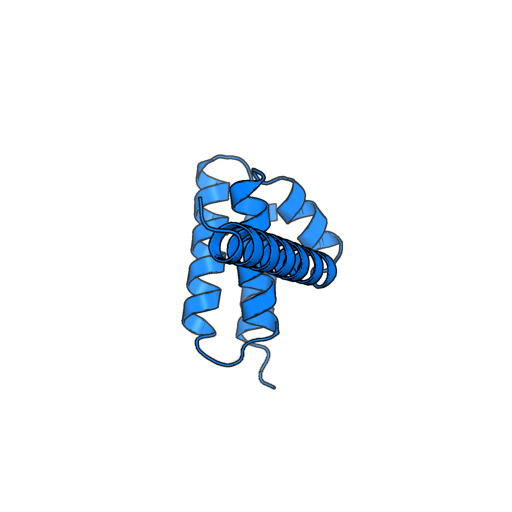468 1.00 95.56 94 ARG A C 1
ATOM 735 O O . ARG A 1 94 ? -12.202 1.724 2.336 1.00 95.56 94 ARG A O 1
ATOM 742 N N . LEU A 1 95 ? -10.035 1.538 1.743 1.00 94.31 95 LEU A N 1
ATOM 743 C CA . LEU A 1 95 ? -9.541 1.480 3.115 1.00 94.31 95 LEU A CA 1
ATOM 744 C C . LEU A 1 95 ? -9.816 2.777 3.873 1.00 94.31 95 LEU A C 1
ATOM 746 O O . LEU A 1 95 ? -10.222 2.676 5.023 1.00 94.31 95 LEU A O 1
ATOM 750 N N . GLU A 1 96 ? -9.647 3.950 3.250 1.00 93.81 96 GLU A N 1
ATOM 751 C CA . GLU A 1 96 ? -9.888 5.283 3.832 1.00 93.81 96 GLU A CA 1
ATOM 752 C C . GLU A 1 96 ? -11.374 5.579 4.087 1.00 93.81 96 GLU A C 1
ATOM 754 O O . GLU A 1 96 ? -11.716 6.169 5.116 1.00 93.81 96 GLU A O 1
ATOM 759 N N . LEU A 1 97 ? -12.264 5.070 3.237 1.00 90.81 97 LEU A N 1
ATOM 760 C CA . LEU A 1 97 ? -13.710 5.269 3.352 1.00 90.81 97 LEU A CA 1
ATOM 761 C C . LEU A 1 97 ? -14.415 4.233 4.233 1.00 90.81 97 LEU A C 1
ATOM 763 O O . LEU A 1 97 ? -15.551 4.465 4.651 1.00 90.81 97 LEU A O 1
ATOM 767 N N . ALA A 1 98 ? -13.774 3.097 4.523 1.00 86.88 98 ALA A N 1
ATOM 768 C CA . ALA A 1 98 ? -14.330 2.057 5.384 1.00 86.88 98 ALA A CA 1
ATOM 769 C C . ALA A 1 98 ? -14.519 2.563 6.830 1.00 86.88 98 ALA A C 1
ATOM 771 O O . ALA A 1 98 ? -13.642 2.402 7.678 1.00 86.88 98 ALA A O 1
ATOM 772 N N . LYS A 1 99 ? -15.672 3.183 7.112 1.00 61.59 99 LYS A N 1
ATOM 773 C CA . LYS A 1 99 ? -16.109 3.536 8.468 1.00 61.59 99 LYS A CA 1
ATOM 774 C C . LYS A 1 99 ? -16.285 2.248 9.276 1.00 61.59 99 LYS A C 1
ATOM 776 O O . LYS A 1 99 ? -17.058 1.382 8.868 1.00 61.59 99 LYS A O 1
ATOM 781 N N . ARG A 1 100 ? -15.561 2.128 10.388 1.00 56.72 100 ARG A N 1
ATOM 782 C CA . ARG A 1 100 ? -15.891 1.186 11.462 1.00 56.72 100 ARG A CA 1
ATOM 783 C C . ARG A 1 100 ? -16.787 1.884 12.469 1.00 56.72 100 ARG A C 1
ATOM 785 O O . ARG A 1 100 ? -16.496 3.066 12.758 1.00 56.72 100 ARG A O 1
#

pLDDT: mean 92.43, std 7.39, range [56.72, 98.06]

Sequence (100 aa):
MSKDAEQLEQLIASQRTEATRSAWASLPDDVRALVQRLSARCAESLALELHRLATDTEERARRYGRCQGFIEAASHRDELDYSAACVLLDYATRLELAKR

Radius of gyration: 15.17 Å; chains: 1; bounding box: 46×23×42 Å

Organism: NCBI:txid930166

Foldseek 3Di:
DDPVVVVVVVVVVVVLVVLLVVLLVPDDPLLNVLLVLFDPVLSSQLSNLLSCLQPPPPPNVVSLVVNLVSLVVCVVVVSDDPVSSVVSNVSSVCSSPPDD

Secondary structure (DSSP, 8-state):
--HHHHHHHHHHHHHHHHHHHHHHHHS-HHHHHHHHTS-HHHHHHHHHHHHHHHH--TTHHHHHHHHHHHHHHHHTTTSS-HHHHHHHHHHHHHHHH---